Protein AF-A0A6M1T3K9-F1 (afdb_monomer_lite)

Secondary structure (DSSP, 8-state):
--------------HHHHHHHHHHHSSS---EEE-TT--EEEE-HHHHHHHTPPTTTTTBTGGGGGS-TTTHHHHHHHHS--------------

Foldseek 3Di:
DDPPPPPPPPPDQDPVNVVVLCVLQVDLDFDWDADLQLFTPDTHPNVCVVQVHDVPCPGTPSVLVSPDPVCSVVVNCVSNDDDDPDPDPPDPDD

InterPro domains:
  IPR000014 PAS domain [PS50112] (16-79)
  IPR000014 PAS domain [SM00091] (18-84)
  IPR000014 PAS domain [cd00130] (32-79)
  IPR035965 PAS domain superfamily [SSF55785] (14-79)

Organism: NCBI:txid2714858

Structure (mmCIF, N/CA/C/O backbone):
data_AF-A0A6M1T3K9-F1
#
_entry.id   AF-A0A6M1T3K9-F1
#
loop_
_atom_site.group_PDB
_atom_site.id
_atom_site.type_symbol
_atom_site.label_atom_id
_atom_site.label_alt_id
_atom_site.label_comp_id
_atom_site.label_asym_id
_atom_site.label_entity_id
_atom_site.label_seq_id
_atom_site.pdbx_PDB_ins_code
_atom_site.Cartn_x
_atom_site.Cartn_y
_atom_site.Cartn_z
_atom_site.occupancy
_atom_site.B_iso_or_equiv
_atom_site.auth_seq_id
_atom_site.auth_comp_id
_atom_site.auth_asym_id
_atom_site.auth_atom_id
_atom_site.pdbx_PDB_model_num
ATOM 1 N N . MET A 1 1 ? 33.512 -13.184 4.873 1.00 35.94 1 MET A N 1
ATOM 2 C CA . MET A 1 1 ? 32.057 -13.318 4.661 1.00 35.94 1 MET A CA 1
ATOM 3 C C . MET A 1 1 ? 31.365 -12.651 5.838 1.00 35.94 1 MET A C 1
ATOM 5 O O . MET A 1 1 ? 31.294 -13.259 6.895 1.00 35.94 1 MET A O 1
ATOM 9 N N . SER A 1 2 ? 30.975 -11.379 5.702 1.00 43.31 2 SER A N 1
ATOM 10 C CA . SER A 1 2 ? 30.242 -10.666 6.756 1.00 43.31 2 SER A CA 1
ATOM 11 C C . SER A 1 2 ? 28.765 -10.996 6.641 1.00 43.31 2 SER A C 1
ATOM 13 O O . SER A 1 2 ? 28.100 -10.603 5.687 1.00 43.31 2 SER A O 1
ATOM 15 N N . ILE A 1 3 ? 28.283 -11.742 7.622 1.00 41.03 3 ILE A N 1
ATOM 16 C CA . ILE A 1 3 ? 26.868 -11.917 7.917 1.00 41.03 3 ILE A CA 1
ATOM 17 C C . ILE A 1 3 ? 26.422 -10.575 8.501 1.00 41.03 3 ILE A C 1
ATOM 19 O O . ILE A 1 3 ? 26.780 -10.243 9.62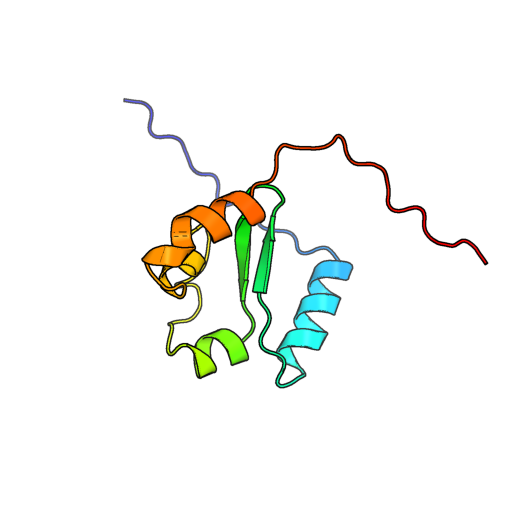8 1.00 41.03 3 ILE A O 1
ATOM 23 N N . LEU A 1 4 ? 25.759 -9.743 7.697 1.00 43.62 4 LEU A N 1
ATOM 24 C CA . LEU A 1 4 ? 25.122 -8.534 8.206 1.00 43.62 4 LEU A CA 1
ATOM 25 C C . LEU A 1 4 ? 23.999 -8.991 9.134 1.00 43.62 4 LEU A C 1
ATOM 27 O O . LEU A 1 4 ? 23.005 -9.551 8.671 1.00 43.62 4 LEU A O 1
ATOM 31 N N . GLU A 1 5 ? 24.186 -8.787 10.436 1.00 46.06 5 GLU A N 1
ATOM 32 C CA . GLU A 1 5 ? 23.117 -8.875 11.419 1.00 46.06 5 GLU A CA 1
ATOM 33 C C . GLU A 1 5 ? 22.035 -7.868 11.025 1.00 46.06 5 GLU A C 1
ATOM 35 O O . GLU A 1 5 ? 22.128 -6.673 11.306 1.00 46.06 5 GLU A O 1
ATOM 40 N N . GLN A 1 6 ? 21.013 -8.348 10.317 1.00 46.56 6 GLN A N 1
ATOM 41 C CA . GLN A 1 6 ? 19.777 -7.611 10.110 1.00 46.56 6 GLN A CA 1
ATOM 42 C C . GLN A 1 6 ? 19.099 -7.544 11.473 1.00 46.56 6 GLN A C 1
ATOM 44 O O . GLN A 1 6 ? 18.328 -8.423 11.852 1.00 46.56 6 GLN A O 1
ATOM 49 N N . THR A 1 7 ? 19.462 -6.532 12.256 1.00 42.69 7 THR A N 1
ATOM 50 C CA . THR A 1 7 ? 18.789 -6.219 13.510 1.00 42.69 7 THR A CA 1
ATOM 51 C C . THR A 1 7 ? 17.308 -6.061 13.165 1.00 42.69 7 THR A C 1
ATOM 53 O O . THR A 1 7 ? 16.998 -5.251 12.284 1.00 42.69 7 THR A O 1
ATOM 56 N N . PRO A 1 8 ? 16.383 -6.829 13.771 1.00 44.41 8 PRO A N 1
ATOM 57 C CA . PRO A 1 8 ? 14.968 -6.645 13.505 1.00 44.41 8 PRO A CA 1
ATOM 58 C C . PRO A 1 8 ? 14.643 -5.215 13.919 1.00 44.41 8 PRO A C 1
ATOM 60 O O . PRO A 1 8 ? 14.734 -4.858 15.095 1.00 44.41 8 PRO A O 1
ATOM 63 N N . ARG A 1 9 ? 14.357 -4.362 12.934 1.00 54.28 9 ARG A N 1
ATOM 64 C CA . ARG A 1 9 ? 13.902 -2.998 13.171 1.00 54.28 9 ARG A CA 1
ATOM 65 C C . ARG A 1 9 ? 12.585 -3.146 13.919 1.00 54.28 9 ARG A C 1
ATOM 67 O O . ARG A 1 9 ? 11.569 -3.451 13.307 1.00 54.28 9 ARG A O 1
ATOM 74 N N . VAL A 1 10 ? 12.621 -3.012 15.245 1.00 50.38 10 VAL A N 1
ATOM 75 C CA . VAL A 1 10 ? 11.413 -2.879 16.059 1.00 50.38 10 VAL A CA 1
ATOM 76 C C . VAL A 1 10 ? 10.756 -1.602 15.560 1.00 50.38 10 VAL A C 1
ATOM 78 O O . VAL A 1 10 ? 11.187 -0.496 15.882 1.00 50.38 10 VAL A O 1
ATOM 81 N N . GLU A 1 11 ? 9.808 -1.759 14.645 1.00 60.94 11 GLU A N 1
ATOM 82 C CA . GLU A 1 11 ? 9.151 -0.640 14.000 1.00 60.94 11 GLU A CA 1
ATOM 83 C C . GLU A 1 11 ? 8.186 -0.041 15.016 1.00 60.94 11 GLU A C 1
ATOM 85 O O . GLU A 1 11 ? 7.083 -0.536 15.240 1.00 60.94 11 GLU A O 1
ATOM 90 N N . ILE A 1 12 ? 8.650 0.992 15.716 1.00 66.44 12 ILE A N 1
ATOM 91 C CA . ILE A 1 12 ? 7.811 1.753 16.633 1.00 66.44 12 ILE A CA 1
ATOM 92 C C . ILE A 1 12 ? 6.870 2.590 15.768 1.00 66.44 12 ILE A C 1
ATOM 94 O O . ILE A 1 12 ? 7.279 3.557 15.125 1.00 66.44 12 ILE A O 1
ATOM 98 N N . TRP A 1 13 ? 5.602 2.190 15.734 1.00 77.31 13 TRP A N 1
ATOM 99 C CA . TRP A 1 13 ? 4.559 2.933 15.041 1.00 77.31 13 TRP A CA 1
ATOM 100 C C . TRP A 1 13 ? 4.313 4.248 15.774 1.00 77.31 13 TRP A C 1
ATOM 102 O O . TRP A 1 13 ? 3.941 4.242 16.949 1.00 77.31 13 TRP A O 1
ATOM 112 N N . THR A 1 14 ? 4.502 5.371 15.082 1.00 87.81 14 THR A N 1
ATOM 113 C CA . THR A 1 14 ? 4.112 6.680 15.617 1.00 87.81 14 THR A CA 1
ATOM 114 C C . THR A 1 14 ? 2.585 6.745 15.780 1.00 87.81 14 THR A C 1
ATOM 116 O O . THR A 1 14 ? 1.873 6.002 15.091 1.00 87.81 14 THR A O 1
ATOM 119 N N . PRO A 1 15 ? 2.047 7.620 16.650 1.00 88.50 15 PRO A N 1
ATOM 120 C CA . PRO A 1 15 ? 0.599 7.787 16.806 1.00 88.50 15 PRO A CA 1
ATOM 121 C C . PRO A 1 15 ? -0.124 8.053 15.478 1.00 88.50 15 PRO A C 1
ATOM 123 O O . PRO A 1 15 ? -1.209 7.528 15.242 1.00 88.50 15 PRO A O 1
ATOM 126 N N . GLU A 1 16 ? 0.501 8.796 14.563 1.00 86.25 16 GLU A N 1
ATOM 127 C CA . GLU A 1 16 ? -0.047 9.085 13.235 1.00 86.25 16 GLU A CA 1
ATOM 128 C C . GLU A 1 16 ? -0.168 7.811 12.396 1.00 86.25 16 GLU A C 1
ATOM 130 O O . GLU A 1 16 ? -1.203 7.579 11.769 1.00 86.25 16 GLU A O 1
ATOM 135 N N . ARG A 1 17 ? 0.856 6.945 12.419 1.00 87.38 17 ARG A N 1
ATOM 136 C CA . ARG A 1 17 ? 0.819 5.656 11.716 1.00 87.38 17 ARG A CA 1
ATOM 137 C C . ARG A 1 17 ? -0.209 4.703 12.331 1.00 87.38 17 ARG A C 1
ATOM 139 O O . ARG A 1 17 ? -0.856 3.957 11.600 1.00 87.38 17 ARG A O 1
ATOM 146 N N . GLN A 1 18 ? -0.384 4.732 13.653 1.00 89.56 18 GLN A N 1
ATOM 147 C CA . GLN A 1 18 ? -1.426 3.955 14.335 1.00 89.56 18 GLN A CA 1
ATOM 148 C C . GLN A 1 18 ? -2.828 4.431 13.947 1.00 89.56 18 GLN A C 1
ATOM 150 O O . GLN A 1 18 ? -3.687 3.604 13.649 1.00 89.56 18 GLN A O 1
ATOM 155 N N . ASN A 1 19 ? -3.053 5.747 13.898 1.00 88.00 19 ASN A N 1
ATOM 156 C CA . ASN A 1 19 ? -4.327 6.312 13.465 1.00 88.00 19 ASN A CA 1
ATOM 157 C C . ASN A 1 19 ? -4.618 5.983 11.994 1.00 88.00 19 ASN A C 1
ATOM 159 O O . ASN A 1 19 ? -5.721 5.558 11.667 1.00 88.00 19 ASN A O 1
ATOM 163 N N . PHE A 1 20 ? -3.614 6.108 11.121 1.00 88.19 20 PHE A N 1
ATOM 164 C CA . PHE A 1 20 ? -3.720 5.682 9.726 1.00 88.19 20 PHE A CA 1
ATOM 165 C C . PHE A 1 20 ? -4.153 4.215 9.625 1.00 88.19 20 PHE A C 1
ATOM 167 O O . PHE A 1 20 ? -5.158 3.929 8.979 1.00 88.19 20 PHE A O 1
ATOM 174 N N . ARG A 1 21 ? -3.469 3.314 10.345 1.00 88.56 21 ARG A N 1
ATOM 175 C CA . ARG A 1 21 ? -3.811 1.887 10.402 1.00 88.56 21 ARG A CA 1
ATOM 176 C C . ARG A 1 21 ? -5.236 1.650 10.907 1.00 88.56 21 ARG A C 1
ATOM 178 O O . ARG A 1 21 ? -5.950 0.833 10.340 1.00 88.56 21 ARG A O 1
ATOM 185 N N . ALA A 1 22 ? -5.665 2.354 11.952 1.00 90.62 22 ALA A N 1
ATOM 186 C CA . ALA A 1 22 ? -7.013 2.207 12.496 1.00 90.62 22 ALA A CA 1
ATOM 187 C C . ALA A 1 22 ? -8.094 2.604 11.477 1.00 90.62 22 ALA A C 1
ATOM 189 O O . ALA A 1 22 ? -9.110 1.922 11.360 1.00 90.62 22 ALA A O 1
ATOM 190 N N . VAL A 1 23 ? -7.866 3.672 10.706 1.00 90.56 23 VAL A N 1
ATOM 191 C CA . VAL A 1 23 ? -8.794 4.116 9.654 1.00 90.56 23 VAL A CA 1
ATOM 192 C C . VAL A 1 23 ? -8.843 3.118 8.499 1.00 90.56 23 VAL A C 1
ATOM 194 O O . VAL A 1 23 ? -9.928 2.751 8.050 1.00 90.56 23 VAL A O 1
ATOM 197 N N . THR A 1 24 ? -7.690 2.655 8.016 1.00 92.81 24 THR A N 1
ATOM 198 C CA . THR A 1 24 ? -7.626 1.723 6.881 1.00 92.81 24 THR A CA 1
ATOM 199 C C . THR A 1 24 ? -8.126 0.325 7.237 1.00 92.81 24 THR A C 1
ATOM 201 O O . THR A 1 24 ? -8.686 -0.344 6.381 1.00 92.81 24 THR A O 1
ATOM 204 N N . GLU A 1 25 ? -7.967 -0.123 8.483 1.00 92.12 25 GLU A N 1
ATOM 205 C CA . GLU A 1 25 ? -8.505 -1.412 8.948 1.00 92.12 25 GLU A CA 1
ATOM 206 C C . GLU A 1 25 ? -9.982 -1.338 9.348 1.00 92.12 25 GLU A C 1
ATOM 208 O O . GLU A 1 25 ? -10.691 -2.338 9.261 1.00 92.12 25 GLU A O 1
ATOM 213 N N . GLY A 1 26 ? -10.462 -0.168 9.778 1.00 90.31 26 GLY A N 1
ATOM 214 C CA . GLY A 1 26 ? -11.862 0.056 10.144 1.00 90.31 26 GLY A CA 1
ATOM 215 C C . GLY A 1 26 ? -12.791 0.341 8.960 1.00 90.31 26 GLY A C 1
ATOM 216 O O . GLY A 1 26 ? -13.996 0.492 9.154 1.00 90.31 26 GLY A O 1
ATOM 217 N N . THR A 1 27 ? -12.254 0.441 7.743 1.00 89.31 27 THR A N 1
ATOM 218 C CA . THR A 1 27 ? -13.006 0.753 6.521 1.00 89.31 27 THR A CA 1
ATOM 219 C C . THR A 1 27 ? -12.692 -0.258 5.421 1.00 89.31 27 THR A C 1
ATOM 221 O O . THR A 1 27 ? -11.652 -0.906 5.445 1.00 89.31 27 THR A O 1
ATOM 224 N N . SER A 1 28 ? -13.558 -0.376 4.409 1.00 88.62 28 SER A N 1
ATOM 225 C CA . SER A 1 28 ? -13.281 -1.203 3.220 1.00 88.62 28 SER A CA 1
ATOM 226 C C . SER A 1 28 ? -12.321 -0.519 2.230 1.00 88.62 28 SER A C 1
ATOM 228 O O . SER A 1 28 ? -12.466 -0.647 1.015 1.00 88.62 28 SER A O 1
ATOM 230 N N . LEU A 1 29 ? -11.369 0.268 2.739 1.00 91.31 29 LEU A N 1
ATOM 231 C CA . LEU A 1 29 ? -10.403 0.989 1.925 1.00 91.31 29 LEU A CA 1
ATOM 232 C C . LEU A 1 29 ? -9.209 0.086 1.618 1.00 91.31 29 LEU A C 1
ATOM 234 O O . LEU A 1 29 ? -8.437 -0.278 2.503 1.00 91.31 29 LEU A O 1
ATOM 238 N N . MET A 1 30 ? -9.008 -0.200 0.336 1.00 92.62 30 MET A N 1
ATOM 239 C CA . MET A 1 30 ? -7.772 -0.810 -0.136 1.00 92.62 30 MET A CA 1
ATOM 240 C C . MET A 1 30 ? -6.640 0.225 -0.091 1.00 92.62 30 MET A C 1
ATOM 242 O O . MET A 1 30 ? -6.596 1.155 -0.892 1.00 92.62 30 MET A O 1
ATOM 246 N N . ALA A 1 31 ? -5.725 0.054 0.861 1.00 92.44 31 ALA A N 1
ATOM 247 C CA . ALA A 1 31 ? -4.572 0.924 1.079 1.00 92.44 31 ALA A CA 1
ATOM 248 C C . ALA A 1 31 ? -3.279 0.133 1.339 1.00 92.44 31 ALA A C 1
ATOM 250 O O . ALA A 1 31 ? -3.308 -0.977 1.883 1.00 92.44 31 ALA A O 1
ATOM 251 N N . TRP A 1 32 ? -2.147 0.747 0.997 1.00 93.19 32 TRP A N 1
ATOM 252 C CA . TRP A 1 32 ? -0.790 0.331 1.357 1.00 93.19 32 TRP A CA 1
ATOM 253 C C . TRP A 1 32 ? 0.066 1.579 1.603 1.00 93.19 32 TRP A C 1
ATOM 255 O O . TRP A 1 32 ? -0.301 2.676 1.176 1.00 93.19 32 TRP A O 1
ATOM 265 N N . ALA A 1 33 ? 1.184 1.431 2.309 1.00 91.38 33 ALA A N 1
ATOM 266 C CA . ALA A 1 33 ? 2.118 2.529 2.539 1.00 91.38 33 ALA A CA 1
ATOM 267 C C . ALA A 1 33 ? 3.565 2.074 2.350 1.00 91.38 33 ALA A C 1
ATOM 269 O O . ALA A 1 33 ? 3.962 1.001 2.816 1.00 91.38 33 ALA A O 1
ATOM 270 N N . THR A 1 34 ? 4.345 2.924 1.684 1.00 91.81 34 THR A N 1
ATOM 271 C CA . THR A 1 34 ? 5.779 2.744 1.460 1.00 91.81 34 THR A CA 1
ATOM 272 C C . THR A 1 34 ? 6.577 3.835 2.160 1.00 91.81 34 THR A C 1
ATOM 274 O O . THR A 1 34 ? 6.058 4.920 2.431 1.00 91.81 34 THR A O 1
ATOM 277 N N . ASP A 1 35 ? 7.844 3.567 2.462 1.00 88.62 35 ASP A N 1
ATOM 278 C CA . ASP A 1 35 ? 8.792 4.627 2.794 1.00 88.62 35 ASP A CA 1
ATOM 279 C C . ASP A 1 35 ? 9.199 5.431 1.543 1.00 88.62 35 ASP A C 1
ATOM 281 O O . ASP A 1 35 ? 8.670 5.229 0.444 1.00 88.62 35 ASP A O 1
ATOM 285 N N . VAL A 1 36 ? 10.123 6.378 1.729 1.00 87.19 36 VAL A N 1
ATOM 286 C CA . VAL A 1 36 ? 10.617 7.271 0.666 1.00 87.19 36 VAL A CA 1
ATOM 287 C C . VAL A 1 36 ? 11.412 6.546 -0.421 1.00 87.19 36 VAL A C 1
ATOM 289 O O . VAL A 1 36 ? 11.541 7.075 -1.520 1.00 87.19 36 VAL A O 1
ATOM 292 N N . ASP A 1 37 ? 11.920 5.351 -0.123 1.00 87.19 37 ASP A N 1
ATOM 293 C CA . ASP A 1 37 ? 12.664 4.511 -1.060 1.00 87.19 37 ASP A CA 1
ATOM 294 C C . ASP A 1 37 ? 11.734 3.527 -1.798 1.00 87.19 37 ASP A C 1
ATOM 296 O O . ASP A 1 37 ? 12.172 2.774 -2.674 1.00 87.19 37 ASP A O 1
ATOM 300 N N . GLY A 1 38 ? 10.436 3.539 -1.469 1.00 90.44 38 GLY A N 1
ATOM 301 C CA . GLY A 1 38 ? 9.414 2.681 -2.060 1.00 90.44 38 GLY A CA 1
ATOM 302 C C . GLY A 1 38 ? 9.263 1.324 -1.365 1.00 90.44 38 GLY A C 1
ATOM 303 O O . GLY A 1 38 ? 8.566 0.447 -1.888 1.00 90.44 38 GLY A O 1
ATOM 304 N N . HIS A 1 39 ? 9.874 1.121 -0.192 1.00 91.69 39 HIS A N 1
ATOM 305 C CA . HIS A 1 39 ? 9.690 -0.101 0.585 1.00 91.69 39 HIS A CA 1
ATOM 306 C C . HIS A 1 39 ? 8.345 -0.087 1.306 1.00 91.69 39 HIS A C 1
ATOM 308 O O . HIS A 1 39 ? 8.100 0.724 2.198 1.00 91.69 39 HIS A O 1
ATOM 314 N N . CYS A 1 40 ? 7.472 -1.022 0.945 1.00 92.62 40 CYS A N 1
ATOM 315 C CA . CYS A 1 40 ? 6.195 -1.228 1.603 1.00 92.62 40 CYS A CA 1
ATOM 316 C C . CYS A 1 40 ? 6.394 -1.770 3.020 1.00 92.62 40 CYS A C 1
ATOM 318 O O . CYS A 1 40 ? 6.942 -2.858 3.207 1.00 92.62 40 CYS A O 1
ATOM 320 N N . PHE A 1 41 ? 5.894 -1.033 4.007 1.00 90.81 41 PHE A N 1
ATOM 321 C CA . PHE A 1 41 ? 5.882 -1.446 5.414 1.00 90.81 41 PHE A CA 1
ATOM 322 C C . PHE A 1 41 ? 4.463 -1.734 5.926 1.00 90.81 41 PHE A C 1
ATOM 324 O O . PHE A 1 41 ? 4.292 -2.248 7.028 1.00 90.81 41 PHE A O 1
ATOM 331 N N . TYR A 1 42 ? 3.429 -1.425 5.135 1.00 92.31 42 TYR A N 1
ATOM 332 C CA . TYR A 1 42 ? 2.039 -1.625 5.533 1.00 92.31 42 TYR A CA 1
ATOM 333 C C . TYR A 1 42 ? 1.128 -1.974 4.360 1.00 92.31 42 TYR A C 1
ATOM 335 O O . TYR A 1 42 ? 1.180 -1.326 3.315 1.00 92.31 42 TYR A O 1
ATOM 343 N N . MET A 1 43 ? 0.217 -2.919 4.591 1.00 93.69 43 MET A N 1
ATOM 344 C CA . MET A 1 43 ? -0.912 -3.230 3.717 1.00 93.69 43 MET A CA 1
ATOM 345 C C . MET A 1 43 ? -2.177 -3.411 4.554 1.00 93.69 43 MET A C 1
ATOM 347 O O . MET A 1 43 ? -2.150 -4.026 5.619 1.00 93.69 43 MET A O 1
ATOM 351 N N . SER A 1 44 ? -3.286 -2.866 4.062 1.00 94.31 44 SER A N 1
ATOM 352 C CA . SER A 1 44 ? -4.613 -3.060 4.653 1.00 94.31 44 SER A CA 1
ATOM 353 C C . SER A 1 44 ? -5.127 -4.498 4.457 1.00 94.31 44 SER A C 1
ATOM 355 O O . SER A 1 44 ? -4.741 -5.169 3.496 1.00 94.31 44 SER A O 1
ATOM 357 N N . PRO A 1 45 ? -6.058 -4.978 5.300 1.00 93.19 45 PRO A N 1
ATOM 358 C CA . PRO A 1 45 ? -6.727 -6.263 5.095 1.00 93.19 45 PRO A CA 1
ATOM 359 C C . PRO A 1 45 ? -7.437 -6.365 3.739 1.00 93.19 45 PRO A C 1
ATOM 361 O O . PRO A 1 45 ? -7.401 -7.415 3.098 1.00 93.19 45 PRO A O 1
ATOM 364 N N . GLU A 1 46 ? -8.040 -5.268 3.271 1.00 94.75 46 GLU A N 1
ATOM 365 C CA . GLU A 1 46 ? -8.726 -5.229 1.975 1.00 94.75 46 GLU A CA 1
ATOM 366 C C . GLU A 1 46 ? -7.775 -5.411 0.793 1.00 94.75 46 GLU A C 1
ATOM 368 O O . GLU A 1 46 ? -8.148 -6.052 -0.185 1.00 94.75 46 GLU A O 1
ATOM 373 N N . TRP A 1 47 ? -6.524 -4.944 0.889 1.00 93.31 47 TRP A N 1
ATOM 374 C CA . TRP A 1 47 ? -5.510 -5.238 -0.126 1.00 93.31 47 TRP A CA 1
ATOM 375 C C . TRP A 1 47 ? -5.317 -6.746 -0.297 1.00 93.31 47 TRP A C 1
ATOM 377 O O . TRP A 1 47 ? -5.378 -7.257 -1.416 1.00 93.31 47 TRP A O 1
ATOM 387 N N . HIS A 1 48 ? -5.119 -7.466 0.808 1.00 92.19 48 HIS A N 1
ATOM 388 C CA . HIS A 1 48 ? -4.922 -8.916 0.796 1.00 92.19 48 HIS A CA 1
ATOM 389 C C . HIS A 1 48 ? -6.155 -9.649 0.275 1.00 92.19 48 HIS A C 1
ATOM 391 O O . HIS A 1 48 ? -6.046 -10.508 -0.598 1.00 92.19 48 HIS A O 1
ATOM 397 N N . ARG A 1 49 ? -7.343 -9.246 0.737 1.00 91.38 49 ARG A N 1
ATOM 398 C CA . ARG A 1 49 ? -8.619 -9.802 0.277 1.00 91.38 49 ARG A CA 1
ATOM 399 C C . ARG A 1 49 ? -8.827 -9.611 -1.226 1.00 91.38 49 ARG A C 1
ATOM 401 O O . ARG A 1 49 ? -9.269 -10.541 -1.893 1.00 91.38 49 ARG A O 1
ATOM 408 N N . PHE A 1 50 ? -8.533 -8.421 -1.745 1.00 90.00 50 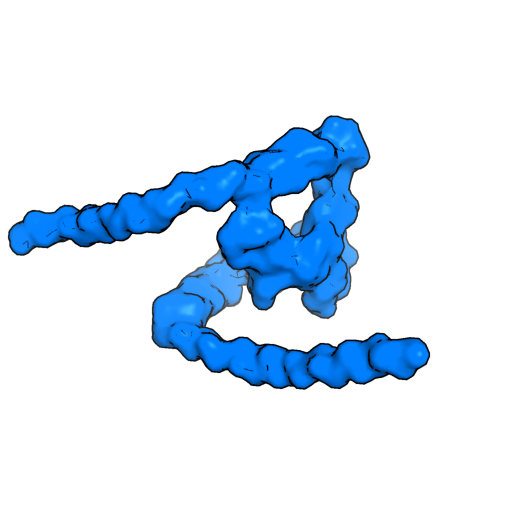PHE A N 1
ATOM 409 C CA . PHE A 1 50 ? -8.754 -8.080 -3.148 1.00 90.00 50 PHE A CA 1
ATOM 410 C C . PHE A 1 50 ? -7.730 -8.737 -4.075 1.00 90.00 50 PHE A C 1
ATOM 412 O O . PHE A 1 50 ? -8.090 -9.281 -5.115 1.00 90.00 50 PHE A O 1
ATOM 419 N N . THR A 1 51 ? -6.451 -8.703 -3.696 1.00 89.38 51 THR A N 1
ATOM 420 C CA . THR A 1 51 ? -5.356 -9.246 -4.517 1.00 89.38 51 THR A CA 1
ATOM 421 C C . THR A 1 51 ? -5.163 -10.754 -4.351 1.00 89.38 51 THR A C 1
ATOM 423 O O . THR A 1 51 ? -4.441 -11.361 -5.136 1.00 89.38 51 THR A O 1
ATOM 426 N N . GLY A 1 52 ? -5.785 -11.368 -3.338 1.00 89.94 52 GLY A N 1
ATOM 427 C CA . GLY A 1 52 ? -5.597 -12.781 -3.002 1.00 89.94 52 GLY A CA 1
ATOM 428 C C . GLY A 1 52 ? -4.210 -13.093 -2.436 1.00 89.94 52 GLY A C 1
ATOM 429 O O . GLY A 1 52 ? -3.765 -14.235 -2.510 1.00 89.94 52 GLY A O 1
ATOM 430 N N . THR A 1 53 ? -3.505 -12.085 -1.914 1.00 89.19 53 THR A N 1
ATOM 431 C CA . THR A 1 53 ? -2.152 -12.241 -1.366 1.00 89.19 53 THR A CA 1
ATOM 432 C C . THR A 1 53 ? -2.184 -12.549 0.126 1.00 89.19 53 THR A C 1
ATOM 434 O O . THR A 1 53 ? -2.994 -11.989 0.864 1.00 89.19 53 THR A O 1
ATOM 437 N N . ASP A 1 54 ? -1.260 -13.393 0.587 1.00 91.69 54 ASP A N 1
ATOM 438 C CA . ASP A 1 54 ? -1.106 -13.670 2.014 1.00 91.69 54 ASP A CA 1
ATOM 439 C C . ASP A 1 54 ? -0.680 -12.410 2.794 1.00 91.69 54 ASP A C 1
ATOM 441 O O . ASP A 1 54 ? 0.065 -11.570 2.265 1.00 91.69 54 ASP A O 1
ATOM 445 N N . PRO A 1 55 ? -1.095 -12.273 4.070 1.00 89.00 55 PRO A N 1
ATOM 446 C CA . PRO A 1 55 ? -0.637 -11.194 4.934 1.00 89.00 55 PRO A CA 1
ATOM 447 C C . PRO A 1 55 ? 0.889 -11.089 4.955 1.00 89.00 55 PRO A C 1
ATOM 449 O O . PRO A 1 55 ? 1.599 -12.060 5.210 1.00 89.00 55 PRO A O 1
ATOM 452 N N . GLY A 1 56 ? 1.401 -9.892 4.677 1.00 85.94 56 GLY A N 1
ATOM 453 C CA . GLY A 1 56 ? 2.839 -9.625 4.647 1.00 85.94 56 GLY A CA 1
ATOM 454 C C . GLY A 1 56 ? 3.563 -10.022 3.352 1.00 85.94 56 GLY A C 1
ATOM 455 O O . GLY A 1 56 ? 4.708 -9.612 3.165 1.00 85.94 56 GLY A O 1
ATOM 456 N N . ALA A 1 57 ? 2.919 -10.733 2.418 1.00 89.69 57 ALA A N 1
ATOM 457 C CA . ALA A 1 57 ? 3.558 -11.171 1.172 1.00 89.69 57 ALA A CA 1
ATOM 458 C C . ALA A 1 57 ? 4.059 -10.004 0.304 1.00 89.69 57 ALA A C 1
ATOM 460 O O . ALA A 1 57 ? 5.038 -10.155 -0.423 1.00 89.69 57 ALA A O 1
ATOM 461 N N . GLY A 1 58 ? 3.413 -8.839 0.404 1.00 88.88 58 GLY A N 1
ATOM 462 C CA . GLY A 1 58 ? 3.765 -7.632 -0.341 1.00 88.88 58 GLY A CA 1
ATOM 463 C C . GLY A 1 58 ? 4.721 -6.665 0.371 1.00 88.88 58 GLY A C 1
ATOM 464 O O . GLY A 1 58 ? 4.980 -5.585 -0.157 1.00 88.88 58 GLY A O 1
ATOM 465 N N . LEU A 1 59 ? 5.256 -7.009 1.547 1.00 91.81 59 LEU A N 1
ATOM 466 C CA . LEU A 1 59 ? 6.214 -6.148 2.253 1.00 91.81 59 LEU A CA 1
ATOM 467 C C . LEU A 1 59 ? 7.527 -5.968 1.467 1.00 91.81 59 LEU A C 1
ATOM 469 O O . LEU A 1 59 ? 7.876 -6.749 0.578 1.00 91.81 59 LEU A O 1
ATOM 473 N N . GLY A 1 60 ? 8.272 -4.911 1.790 1.00 92.12 60 GLY A N 1
ATOM 474 C CA . GLY A 1 60 ? 9.482 -4.537 1.064 1.00 92.12 60 GLY A CA 1
ATOM 475 C C . GLY A 1 60 ? 9.146 -4.101 -0.361 1.00 92.12 60 GLY A C 1
ATOM 476 O O . GLY A 1 60 ? 8.360 -3.183 -0.552 1.00 92.12 60 GLY A O 1
ATOM 477 N N . PHE A 1 61 ? 9.728 -4.744 -1.372 1.00 93.38 61 PHE A N 1
ATOM 478 C CA . PHE A 1 61 ? 9.403 -4.474 -2.782 1.00 93.38 61 PHE A CA 1
ATOM 479 C C . PHE A 1 61 ? 8.429 -5.487 -3.391 1.00 93.38 61 PHE A C 1
ATOM 481 O O . PHE A 1 61 ? 8.099 -5.383 -4.571 1.00 93.38 61 PHE A O 1
ATOM 488 N N . ASN A 1 62 ? 7.949 -6.460 -2.613 1.00 92.69 62 ASN A N 1
ATOM 489 C CA . ASN A 1 62 ? 7.126 -7.540 -3.152 1.00 92.69 62 ASN A CA 1
ATOM 490 C C . ASN A 1 62 ? 5.726 -7.076 -3.572 1.00 92.69 62 ASN A C 1
ATOM 492 O O . ASN A 1 62 ? 5.067 -7.763 -4.344 1.00 92.69 62 ASN A O 1
ATOM 496 N N . TRP A 1 63 ? 5.278 -5.896 -3.139 1.00 92.81 63 TRP A N 1
ATOM 497 C CA . TRP A 1 63 ? 4.054 -5.270 -3.642 1.00 92.81 63 TRP A CA 1
ATOM 498 C C . TRP A 1 63 ? 4.077 -5.040 -5.160 1.00 92.81 63 TRP A C 1
ATOM 500 O O . TRP A 1 63 ? 3.024 -5.055 -5.792 1.00 92.81 63 TRP A O 1
ATOM 510 N N . LEU A 1 64 ? 5.264 -4.909 -5.765 1.00 93.62 64 LEU A N 1
ATOM 511 C CA . LEU A 1 64 ? 5.418 -4.811 -7.218 1.00 93.62 64 LEU A CA 1
ATOM 512 C C . LEU A 1 64 ? 4.986 -6.091 -7.949 1.00 93.62 64 LEU A C 1
ATOM 514 O O . LEU A 1 64 ? 4.682 -6.026 -9.133 1.00 93.62 64 LEU A O 1
ATOM 518 N N . LEU A 1 65 ? 4.909 -7.241 -7.266 1.00 91.88 65 LEU A N 1
ATOM 519 C CA . LEU A 1 65 ? 4.416 -8.494 -7.853 1.00 91.88 65 LEU A CA 1
ATOM 520 C C . LEU A 1 65 ? 2.915 -8.447 -8.172 1.00 91.88 65 LEU A C 1
ATOM 522 O O . LEU A 1 65 ? 2.440 -9.246 -8.973 1.00 91.88 65 LEU A O 1
ATOM 526 N N . ALA A 1 66 ? 2.174 -7.520 -7.558 1.00 90.69 66 ALA A N 1
ATOM 527 C CA . ALA A 1 66 ? 0.769 -7.271 -7.873 1.00 90.69 66 ALA A CA 1
ATOM 528 C C . ALA A 1 66 ? 0.584 -6.335 -9.084 1.00 90.69 66 ALA A C 1
ATOM 530 O O . ALA A 1 66 ? -0.542 -6.121 -9.529 1.00 90.69 66 ALA A O 1
ATOM 531 N N . ILE A 1 67 ? 1.671 -5.753 -9.601 1.00 92.12 67 ILE A N 1
ATOM 532 C CA . ILE A 1 67 ? 1.657 -4.826 -10.733 1.00 92.12 67 ILE A CA 1
ATOM 533 C C . ILE A 1 67 ? 1.884 -5.609 -12.026 1.00 92.12 67 ILE A C 1
ATOM 535 O O . ILE A 1 67 ? 2.661 -6.564 -12.063 1.00 92.12 67 ILE A O 1
ATOM 539 N N . HIS A 1 68 ? 1.212 -5.198 -13.101 1.00 94.00 68 HIS A N 1
ATOM 540 C CA . HIS A 1 68 ? 1.404 -5.800 -14.416 1.00 94.00 68 HIS A CA 1
ATOM 541 C C . HIS A 1 68 ? 2.885 -5.714 -14.847 1.00 94.00 68 HIS A C 1
ATOM 543 O O . HIS A 1 68 ? 3.481 -4.645 -14.687 1.00 94.00 68 HIS A O 1
ATOM 549 N N . PRO A 1 69 ? 3.492 -6.781 -15.414 1.00 95.88 69 PRO A N 1
ATOM 550 C CA . PRO A 1 69 ? 4.924 -6.821 -15.737 1.00 95.88 69 PRO A CA 1
ATOM 551 C C . PRO A 1 69 ? 5.428 -5.640 -16.575 1.00 95.88 69 PRO A C 1
ATOM 553 O O . PRO A 1 69 ? 6.519 -5.132 -16.318 1.00 95.88 69 PRO A O 1
ATOM 556 N N . ASP A 1 70 ? 4.615 -5.171 -17.522 1.00 98.00 70 ASP A N 1
ATOM 557 C CA . ASP A 1 70 ? 4.964 -4.050 -18.406 1.00 98.00 70 ASP A CA 1
ATOM 558 C C . ASP A 1 70 ? 5.031 -2.700 -17.668 1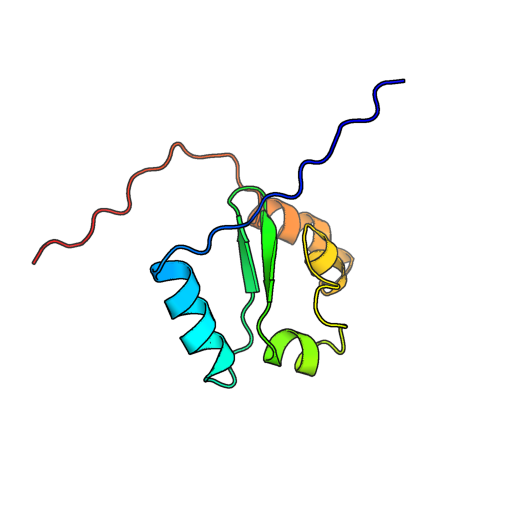.00 98.00 70 ASP A C 1
ATOM 560 O O . ASP A 1 70 ? 5.724 -1.783 -18.106 1.00 98.00 70 ASP A O 1
ATOM 564 N N . ASP A 1 71 ? 4.367 -2.588 -16.513 1.00 97.12 71 ASP A N 1
ATOM 565 C CA . ASP A 1 71 ? 4.281 -1.354 -15.729 1.00 97.12 71 ASP A CA 1
ATOM 566 C C . ASP A 1 71 ? 5.260 -1.321 -14.548 1.00 97.12 71 ASP A C 1
ATOM 568 O O . ASP A 1 71 ? 5.516 -0.250 -13.993 1.00 97.12 71 ASP A O 1
ATOM 572 N N . VAL A 1 72 ? 5.852 -2.462 -14.166 1.00 95.06 72 VAL A N 1
ATOM 573 C CA . VAL A 1 72 ? 6.707 -2.582 -12.968 1.00 95.06 72 VAL A CA 1
ATOM 574 C C . VAL A 1 72 ? 7.841 -1.557 -12.965 1.00 95.06 72 VAL A C 1
ATOM 576 O O . VAL A 1 72 ? 8.121 -0.953 -11.929 1.00 95.06 72 VAL A O 1
ATOM 579 N N . VAL A 1 73 ? 8.494 -1.336 -14.110 1.00 93.38 73 VAL A N 1
ATOM 580 C CA . VAL A 1 73 ? 9.617 -0.388 -14.218 1.00 93.38 73 VAL A CA 1
ATOM 581 C C . VAL A 1 73 ? 9.150 1.043 -13.956 1.00 93.38 73 VAL A C 1
ATOM 583 O O . VAL A 1 73 ? 9.753 1.745 -13.144 1.00 93.38 73 VAL A O 1
ATOM 586 N N . ASN A 1 74 ? 8.052 1.451 -14.594 1.00 94.38 74 ASN A N 1
ATOM 587 C CA . ASN A 1 74 ? 7.504 2.800 -14.468 1.00 94.38 74 ASN A CA 1
ATOM 588 C C . ASN A 1 74 ? 6.990 3.055 -13.046 1.00 94.38 74 ASN A C 1
ATOM 590 O O . ASN A 1 74 ? 7.286 4.088 -12.446 1.00 94.38 74 ASN A O 1
ATOM 594 N N . VAL A 1 75 ? 6.275 2.084 -12.473 1.00 94.12 75 VAL A N 1
ATOM 595 C CA . VAL A 1 75 ? 5.750 2.165 -11.106 1.00 94.12 75 VAL A CA 1
ATOM 596 C C . VAL A 1 75 ? 6.890 2.222 -10.092 1.00 94.12 75 VAL A C 1
ATOM 598 O O . VAL A 1 75 ? 6.885 3.082 -9.214 1.00 94.12 75 VAL A O 1
ATOM 601 N N . ARG A 1 76 ? 7.922 1.384 -10.230 1.00 91.81 76 ARG A N 1
ATOM 602 C CA . ARG A 1 76 ? 9.079 1.418 -9.326 1.00 91.81 76 ARG A CA 1
ATOM 603 C C . ARG A 1 76 ? 9.789 2.771 -9.345 1.00 91.81 76 ARG A C 1
ATOM 605 O O . ARG A 1 76 ? 10.186 3.255 -8.291 1.00 91.81 76 ARG A O 1
ATOM 612 N N . GLN A 1 77 ? 9.944 3.380 -10.518 1.00 90.31 77 GLN A N 1
ATOM 613 C CA . GLN A 1 77 ? 10.551 4.708 -10.637 1.00 90.31 77 GLN A CA 1
ATOM 614 C C . GLN A 1 77 ? 9.687 5.796 -9.992 1.00 90.31 77 GLN A C 1
ATOM 616 O O . GLN A 1 77 ? 10.216 6.674 -9.317 1.00 90.31 77 GLN A O 1
ATOM 621 N N . ALA A 1 78 ? 8.363 5.719 -10.144 1.00 90.06 78 ALA A N 1
ATOM 622 C CA . ALA A 1 78 ? 7.443 6.671 -9.526 1.00 90.06 78 ALA A CA 1
ATOM 623 C C . ALA A 1 78 ? 7.447 6.603 -7.987 1.00 90.06 78 ALA A C 1
ATOM 625 O O . ALA A 1 78 ? 7.265 7.627 -7.334 1.00 90.06 78 ALA A O 1
ATOM 626 N N . PHE A 1 79 ? 7.678 5.416 -7.417 1.00 86.69 79 PHE A N 1
ATOM 627 C CA . PHE A 1 79 ? 7.739 5.183 -5.966 1.00 86.69 79 PHE A CA 1
ATOM 628 C C . PHE A 1 79 ? 9.147 5.306 -5.364 1.00 86.69 79 PHE A C 1
ATOM 630 O O . PHE A 1 79 ? 9.294 5.229 -4.149 1.00 86.69 79 PHE A O 1
ATOM 637 N N . SER A 1 80 ? 10.169 5.533 -6.190 1.00 83.75 80 SER A N 1
ATOM 638 C CA . SER A 1 80 ? 11.528 5.881 -5.766 1.00 83.75 80 SER A CA 1
ATOM 639 C C . SER A 1 80 ? 12.007 7.119 -6.541 1.00 83.75 80 SER A C 1
ATOM 641 O O . SER A 1 80 ? 12.979 7.054 -7.301 1.00 83.75 80 SER A O 1
ATOM 643 N N . PRO A 1 81 ? 11.287 8.256 -6.442 1.00 68.88 81 PRO A N 1
ATOM 644 C CA . PRO A 1 81 ? 11.698 9.464 -7.132 1.00 68.88 81 PRO A CA 1
ATOM 645 C C . PRO A 1 81 ? 13.030 9.957 -6.546 1.00 68.88 81 PRO A C 1
ATOM 647 O O . PRO A 1 81 ? 13.302 9.739 -5.361 1.00 68.88 81 PRO A O 1
ATOM 650 N N . PRO A 1 82 ? 13.868 10.651 -7.338 1.00 65.44 82 PRO A N 1
ATOM 651 C CA . PRO A 1 82 ? 15.094 11.243 -6.819 1.00 65.44 82 PRO A CA 1
ATOM 652 C C . PRO A 1 82 ? 14.756 12.106 -5.601 1.00 65.44 82 PRO A C 1
ATOM 654 O O . PRO A 1 82 ? 13.862 12.950 -5.681 1.00 65.44 82 PRO A O 1
ATOM 657 N N . THR A 1 83 ? 15.440 11.870 -4.476 1.00 60.72 83 THR A N 1
ATOM 658 C CA . THR A 1 83 ? 15.209 12.579 -3.213 1.00 60.72 83 THR A CA 1
ATOM 659 C C . THR A 1 83 ? 15.302 14.085 -3.449 1.00 60.72 83 THR A C 1
ATOM 661 O O . THR A 1 83 ? 16.391 14.653 -3.521 1.00 60.72 83 THR A O 1
ATOM 664 N N . ILE A 1 84 ? 14.158 14.756 -3.571 1.00 60.91 84 ILE A N 1
ATOM 665 C CA . ILE A 1 84 ? 14.106 16.210 -3.463 1.00 60.91 84 ILE A CA 1
ATOM 666 C C . ILE A 1 84 ? 14.256 16.488 -1.965 1.00 60.91 84 ILE A C 1
ATOM 668 O O . ILE A 1 84 ? 13.451 15.959 -1.192 1.00 60.91 84 ILE A O 1
ATOM 672 N N . PRO A 1 85 ? 15.271 17.257 -1.521 1.00 53.91 85 PRO A N 1
ATOM 673 C CA . PRO A 1 85 ? 15.428 17.602 -0.116 1.00 53.91 85 PRO A CA 1
ATOM 674 C C . PRO A 1 85 ? 14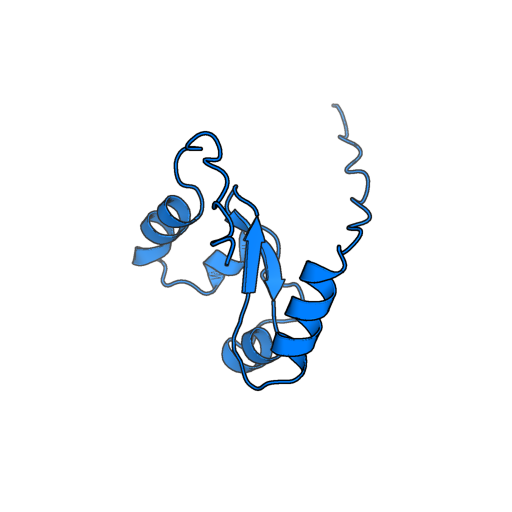.094 18.104 0.423 1.00 53.91 85 PRO A C 1
ATOM 676 O O . PRO A 1 85 ? 13.502 19.025 -0.140 1.00 53.91 85 PRO A O 1
ATOM 679 N N . ASN A 1 86 ? 13.616 17.422 1.459 1.00 55.34 86 ASN A N 1
ATOM 680 C CA . ASN A 1 86 ? 12.283 17.541 2.025 1.00 55.34 86 ASN A CA 1
ATOM 681 C C . ASN A 1 86 ? 11.911 19.026 2.200 1.00 55.34 86 ASN A C 1
ATOM 683 O O . ASN A 1 86 ? 12.385 19.679 3.131 1.00 55.34 86 ASN A O 1
ATOM 687 N N . LYS A 1 87 ? 11.093 19.591 1.301 1.00 41.31 87 LYS A N 1
ATOM 688 C CA . LYS A 1 87 ? 10.429 20.862 1.593 1.00 41.31 87 LYS A CA 1
ATOM 689 C C . LYS A 1 87 ? 9.363 20.497 2.619 1.00 41.31 87 LYS A C 1
ATOM 691 O O . LYS A 1 87 ? 8.467 19.734 2.256 1.00 41.31 87 LYS A O 1
ATOM 696 N N . PRO A 1 88 ? 9.443 20.970 3.876 1.00 42.00 88 PRO A N 1
ATOM 697 C CA . PRO A 1 88 ? 8.394 20.679 4.838 1.00 42.00 88 PRO A CA 1
ATOM 698 C C . PRO A 1 88 ? 7.067 21.108 4.214 1.00 42.00 88 PRO A C 1
ATOM 700 O O . PRO A 1 88 ? 6.946 22.238 3.727 1.00 42.00 88 PRO A O 1
ATOM 703 N N . MET A 1 89 ? 6.098 20.192 4.169 1.00 42.47 89 MET A N 1
ATOM 704 C CA . MET A 1 89 ? 4.717 20.564 3.899 1.00 42.47 89 MET A CA 1
ATOM 705 C C . MET A 1 89 ? 4.333 21.524 5.018 1.00 42.47 89 MET A C 1
ATOM 707 O O . MET A 1 89 ? 4.127 21.107 6.154 1.00 42.47 89 MET A O 1
ATOM 711 N N . ALA A 1 90 ? 4.363 22.823 4.727 1.00 42.16 90 ALA A N 1
ATOM 712 C CA . ALA A 1 90 ? 3.909 23.826 5.664 1.00 42.16 90 ALA A CA 1
ATOM 713 C C . ALA A 1 90 ? 2.448 23.501 5.977 1.00 42.16 90 ALA A C 1
ATOM 715 O O . ALA A 1 90 ? 1.607 23.510 5.076 1.00 42.16 90 ALA A O 1
ATOM 716 N N . SER A 1 91 ? 2.163 23.177 7.238 1.00 34.69 91 SER A N 1
ATOM 717 C CA . SER A 1 91 ? 0.796 23.186 7.742 1.00 34.69 91 SER A CA 1
ATOM 718 C C . SER A 1 91 ? 0.182 24.537 7.367 1.00 34.69 91 SER A C 1
ATOM 720 O O . SER A 1 91 ? 0.822 25.563 7.623 1.00 34.69 91 SER A O 1
ATOM 722 N N . PR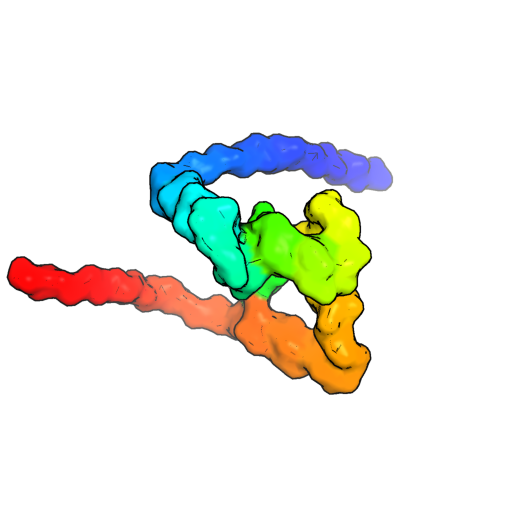O A 1 92 ? -1.012 24.592 6.755 1.00 40.94 92 PRO A N 1
ATOM 723 C CA . PRO A 1 92 ? -1.730 25.847 6.670 1.00 40.94 92 PRO A CA 1
ATOM 724 C C . PRO A 1 92 ? -2.125 26.2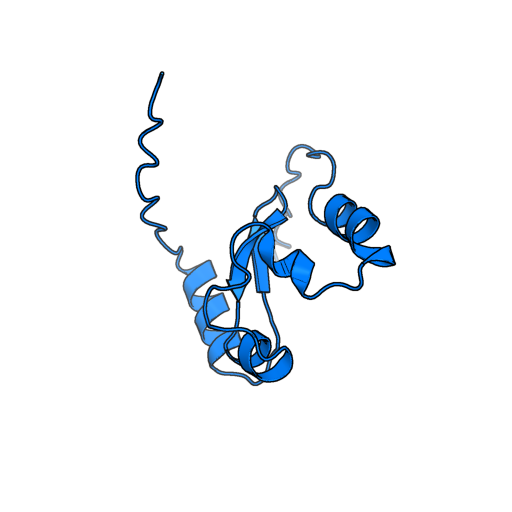14 8.102 1.00 40.94 92 PRO A C 1
ATOM 726 O O . PRO A 1 92 ? -3.071 25.667 8.662 1.00 40.94 92 PRO A O 1
ATOM 729 N N . THR A 1 93 ? -1.328 27.078 8.727 1.00 49.06 93 THR A N 1
ATOM 730 C CA . THR A 1 93 ? -1.714 27.760 9.958 1.00 49.06 93 THR A CA 1
ATOM 731 C C . THR A 1 93 ? -2.927 28.622 9.623 1.00 49.06 93 THR A C 1
ATOM 733 O O . THR A 1 93 ? -2.827 29.522 8.787 1.00 49.06 93 THR A O 1
ATOM 736 N N . VAL A 1 94 ? -4.066 28.286 10.230 1.00 44.53 94 VAL A N 1
ATOM 737 C CA . VAL A 1 94 ? -5.206 29.197 10.406 1.00 44.53 94 VAL A CA 1
ATOM 738 C C . VAL A 1 94 ? -4.825 30.266 11.420 1.00 44.53 94 VAL A C 1
ATOM 740 O O . VAL A 1 94 ? -4.165 29.898 12.420 1.00 44.53 94 VAL A O 1
#

Radius of gyration: 15.94 Å; chains: 1; bounding box: 45×43×35 Å

Sequence (94 aa):
MSILEQTPRVEIWTPERQNFRAVTEGTSLMAWATDVDGHCFYMSPEWHRFTGTDPGAGLGFNWLLAIHPDDVVNVRQAFSPPTIPNKPMASPTV

pLDDT: mean 79.36, std 19.52, range [34.69, 98.0]